Protein AF-A4A6N9-F1 (afdb_monomer)

Solvent-accessible surface area (backbone atoms only — not comparable to full-atom values): 6513 Å² total; per-residue (Å²): 138,84,81,55,68,68,59,54,48,54,49,50,52,54,49,66,57,46,40,72,41,48,44,70,78,43,45,66,39,48,77,67,71,33,37,33,33,39,38,59,87,51,57,70,65,56,55,51,49,39,58,74,67,67,41,59,69,60,54,51,50,31,45,73,72,65,44,31,41,70,72,50,72,69,58,52,51,49,29,55,73,68,63,35,67,26,38,37,36,83,50,90,91,36,32,43,32,29,65,78,69,97,78,76,75,81,72,84,86,85,130

Organism: NCBI:txid314285

Radius of gyration: 15.39 Å; Cα contacts (8 Å, |Δi|>4): 123; chains: 1; bounding box: 38×51×32 Å

pLDDT: mean 70.6, std 16.49, range [34.75, 87.44]

Sequence (111 aa):
MADSPEREQRRADFLAQTARIPFAELQRYFAAGRLVLVSDDLDLIEVAVQLSEDNAPQFEAWLQDGLLGGVSDELATRWLVDEGMLWAVVADPWVLVQLRDAGAGAAAPDV

Nearest PDB structures (foldseek):
  2lv5-assembly1_A  TM=8.547E-01  e=6.865E-07  Pseudomonas aeruginosa PAO1

Structure (mmCIF, N/CA/C/O backbone):
data_AF-A4A6N9-F1
#
_entry.id   AF-A4A6N9-F1
#
loop_
_atom_site.group_PDB
_atom_site.id
_atom_site.type_symbol
_atom_site.label_atom_id
_atom_site.label_alt_id
_atom_site.label_comp_id
_atom_site.label_asym_id
_atom_site.label_entity_id
_atom_site.label_seq_id
_atom_site.pdbx_PDB_ins_code
_atom_site.Cartn_x
_atom_site.Cartn_y
_atom_site.Cartn_z
_atom_site.occupancy
_atom_site.B_iso_or_equiv
_atom_site.auth_seq_id
_atom_site.auth_comp_id
_atom_site.auth_asym_id
_atom_site.auth_atom_id
_atom_site.pdbx_PDB_model_num
ATOM 1 N N . MET A 1 1 ? -1.510 38.479 -10.652 1.00 43.75 1 MET A N 1
ATOM 2 C CA . MET A 1 1 ? -2.317 37.241 -10.637 1.00 43.75 1 MET A CA 1
ATOM 3 C C . MET A 1 1 ? -1.316 36.083 -10.623 1.00 43.75 1 MET A C 1
ATOM 5 O O . MET A 1 1 ? -1.006 35.559 -11.673 1.00 43.75 1 MET A O 1
ATOM 9 N N . ALA A 1 2 ? -0.482 35.931 -9.591 1.00 42.44 2 ALA A N 1
ATOM 10 C CA . ALA A 1 2 ? -0.768 35.438 -8.237 1.00 42.44 2 ALA A CA 1
ATOM 11 C C . ALA A 1 2 ? -1.229 33.970 -8.215 1.00 42.44 2 ALA A C 1
ATOM 13 O O . ALA A 1 2 ? -2.272 33.656 -7.649 1.00 42.44 2 ALA A O 1
ATOM 14 N N . ASP A 1 3 ? -0.434 33.094 -8.831 1.00 39.12 3 ASP A N 1
ATOM 15 C CA . ASP A 1 3 ? -0.293 31.737 -8.313 1.00 39.12 3 ASP A CA 1
ATOM 16 C C . ASP A 1 3 ? 0.841 31.783 -7.278 1.00 39.12 3 ASP A C 1
ATOM 18 O O . ASP A 1 3 ? 1.998 32.050 -7.611 1.00 39.12 3 ASP A O 1
ATOM 22 N N . SER A 1 4 ? 0.475 31.750 -5.996 1.00 43.66 4 SER A N 1
ATOM 23 C CA . SER A 1 4 ? 1.426 31.893 -4.893 1.00 43.66 4 SER A CA 1
ATOM 24 C C . SER A 1 4 ? 2.229 30.596 -4.739 1.00 43.66 4 SER A C 1
ATOM 26 O O . SER A 1 4 ? 1.609 29.539 -4.606 1.00 43.66 4 SER A O 1
ATOM 28 N N . PRO A 1 5 ? 3.572 30.651 -4.643 1.00 51.38 5 PRO A N 1
ATOM 29 C CA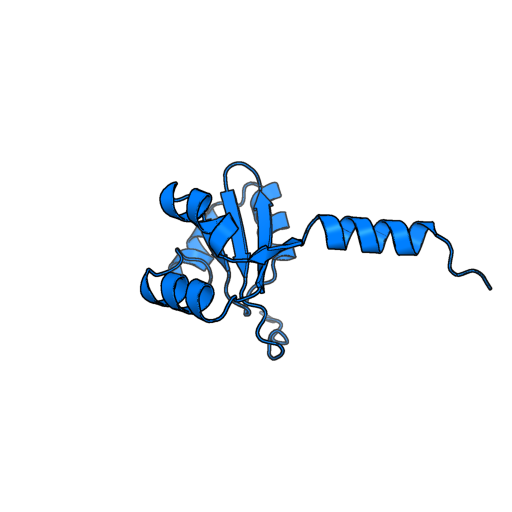 . PRO A 1 5 ? 4.435 29.469 -4.532 1.00 51.38 5 PRO A CA 1
ATOM 30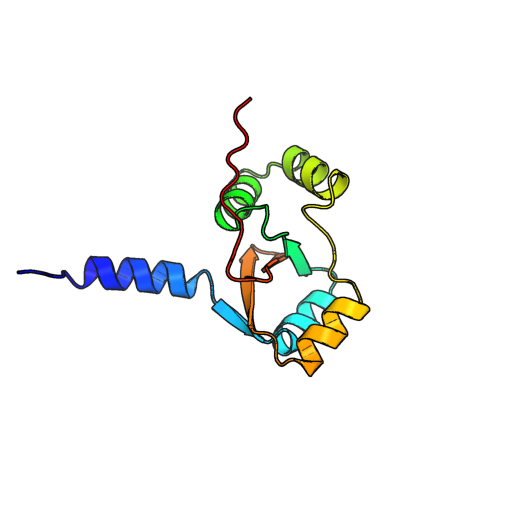 C C . PRO A 1 5 ? 4.110 28.585 -3.318 1.00 51.38 5 PRO A C 1
ATOM 32 O O . PRO A 1 5 ? 4.417 27.405 -3.315 1.00 51.38 5 PRO A O 1
ATOM 35 N N . GLU A 1 6 ? 3.407 29.107 -2.312 1.00 52.81 6 GLU A N 1
ATOM 36 C CA . GLU A 1 6 ? 2.916 28.347 -1.157 1.00 52.81 6 GLU A CA 1
ATOM 37 C C . GLU A 1 6 ? 1.830 27.308 -1.501 1.00 52.81 6 GLU A C 1
ATOM 39 O O . GLU A 1 6 ? 1.675 26.322 -0.781 1.00 52.81 6 GLU A O 1
ATOM 44 N N . ARG A 1 7 ? 1.063 27.504 -2.586 1.00 50.69 7 ARG A N 1
ATOM 45 C CA . ARG A 1 7 ? 0.069 26.522 -3.060 1.00 50.69 7 ARG A CA 1
ATOM 46 C C . ARG A 1 7 ? 0.730 25.391 -3.846 1.00 50.69 7 ARG A C 1
ATOM 48 O O . ARG A 1 7 ? 0.350 24.237 -3.664 1.00 50.69 7 ARG A O 1
ATOM 55 N N . GLU A 1 8 ? 1.738 25.725 -4.650 1.00 54.00 8 GLU A N 1
ATOM 56 C CA . GLU A 1 8 ? 2.607 24.764 -5.339 1.00 54.00 8 GLU A CA 1
ATOM 57 C C . GLU A 1 8 ? 3.424 23.952 -4.323 1.00 54.00 8 GLU A C 1
ATOM 59 O O . GLU A 1 8 ? 3.469 22.733 -4.412 1.00 54.00 8 GLU A O 1
ATOM 64 N N . GLN A 1 9 ? 3.975 24.598 -3.288 1.00 46.19 9 GLN A N 1
ATOM 65 C CA . GLN A 1 9 ? 4.745 23.934 -2.234 1.00 46.19 9 GLN A CA 1
ATOM 66 C C . GLN A 1 9 ? 3.884 22.946 -1.439 1.00 46.19 9 GLN A C 1
ATOM 68 O O . GLN A 1 9 ? 4.322 21.831 -1.206 1.00 46.19 9 GLN A O 1
ATOM 73 N N . ARG A 1 10 ? 2.631 23.287 -1.098 1.00 47.19 10 ARG A N 1
ATOM 74 C CA . ARG A 1 10 ? 1.708 22.333 -0.448 1.00 47.19 10 ARG A CA 1
ATOM 75 C C . ARG A 1 10 ? 1.288 21.187 -1.366 1.00 47.19 10 ARG A C 1
ATOM 77 O O . ARG A 1 10 ? 1.100 20.075 -0.887 1.00 47.19 10 ARG A O 1
ATOM 84 N N . ARG A 1 11 ? 1.151 21.431 -2.675 1.00 48.44 11 ARG A N 1
ATOM 85 C CA . ARG A 1 11 ? 0.930 20.357 -3.659 1.00 48.44 11 ARG A CA 1
ATOM 86 C C . ARG A 1 11 ? 2.154 19.453 -3.778 1.00 48.44 11 ARG A C 1
ATOM 88 O O . ARG A 1 11 ? 1.987 18.242 -3.810 1.00 48.44 11 ARG A O 1
ATOM 95 N N . ALA A 1 12 ? 3.353 20.026 -3.803 1.00 47.56 12 ALA A N 1
ATOM 96 C CA . ALA A 1 12 ? 4.614 19.300 -3.831 1.00 47.56 12 ALA A CA 1
ATOM 97 C C . ALA A 1 12 ? 4.860 18.513 -2.533 1.00 47.56 12 ALA A C 1
ATOM 99 O O . ALA A 1 12 ? 5.361 17.402 -2.613 1.00 47.56 12 ALA A O 1
ATOM 100 N N . ASP A 1 13 ? 4.448 19.027 -1.371 1.00 47.00 13 ASP A N 1
ATOM 101 C CA . ASP A 1 13 ? 4.502 18.319 -0.084 1.00 47.00 13 ASP A CA 1
ATOM 102 C C . ASP A 1 13 ? 3.555 17.107 -0.059 1.00 47.00 13 ASP A C 1
ATOM 104 O O . ASP A 1 13 ? 3.963 16.019 0.337 1.00 47.00 13 ASP A O 1
ATOM 108 N N . PHE A 1 14 ? 2.329 17.234 -0.580 1.00 45.16 14 PHE A N 1
ATOM 109 C CA . PHE A 1 14 ? 1.423 16.083 -0.727 1.00 45.16 14 PHE A CA 1
ATOM 110 C C . PHE A 1 14 ? 1.894 15.086 -1.804 1.00 45.16 14 PHE A C 1
ATOM 112 O O . PHE A 1 14 ? 1.766 13.875 -1.623 1.00 45.16 14 PHE A O 1
ATOM 119 N N . LEU A 1 15 ? 2.504 15.566 -2.896 1.00 46.25 15 LEU A N 1
ATOM 120 C CA . LEU A 1 15 ? 3.181 14.730 -3.902 1.00 46.25 15 LEU A CA 1
ATOM 121 C C . LEU A 1 15 ? 4.453 14.060 -3.343 1.00 46.25 15 LEU A C 1
ATOM 123 O O . LEU A 1 15 ? 4.821 12.981 -3.795 1.00 46.25 15 LEU A O 1
ATOM 127 N N . ALA A 1 16 ? 5.105 14.657 -2.343 1.00 43.62 16 ALA A N 1
ATOM 128 C CA . ALA A 1 16 ? 6.244 14.077 -1.631 1.00 43.62 16 ALA A CA 1
ATOM 129 C C . ALA A 1 16 ? 5.816 13.038 -0.579 1.00 43.62 16 ALA A C 1
ATOM 131 O O . ALA A 1 16 ? 6.610 12.173 -0.218 1.00 43.62 16 ALA A O 1
ATOM 132 N N . GLN A 1 17 ? 4.557 13.079 -0.132 1.00 47.53 17 GLN A N 1
ATOM 133 C CA . GLN A 1 17 ? 3.950 12.076 0.750 1.00 47.53 17 GLN A CA 1
ATOM 134 C C . GLN A 1 17 ? 3.323 10.893 -0.013 1.00 47.53 17 GLN A C 1
ATOM 136 O O . GLN A 1 17 ? 3.041 9.860 0.588 1.00 47.53 17 GLN A O 1
ATOM 141 N N . THR A 1 18 ? 3.157 11.006 -1.335 1.00 52.34 18 THR A N 1
ATOM 142 C CA . THR A 1 18 ? 2.668 9.945 -2.231 1.00 52.34 18 THR A CA 1
ATOM 143 C C . THR A 1 18 ? 3.650 9.727 -3.384 1.00 52.34 18 THR A C 1
ATOM 145 O O . THR A 1 18 ? 3.447 10.163 -4.518 1.00 52.34 18 THR A O 1
ATOM 148 N N . ALA A 1 19 ? 4.763 9.053 -3.094 1.00 59.16 19 ALA A N 1
ATOM 149 C CA . ALA A 1 19 ? 5.763 8.760 -4.112 1.00 59.16 19 ALA A CA 1
ATOM 150 C C . ALA A 1 19 ? 5.297 7.586 -4.984 1.00 59.16 19 ALA A C 1
ATOM 152 O O . ALA A 1 19 ? 5.025 6.490 -4.487 1.00 59.16 19 ALA A O 1
ATOM 153 N N . ARG A 1 20 ? 5.236 7.804 -6.305 1.00 67.06 20 ARG A N 1
ATOM 154 C CA . ARG A 1 20 ? 5.154 6.697 -7.261 1.00 67.06 20 ARG A CA 1
ATOM 155 C C . ARG A 1 20 ? 6.508 6.013 -7.296 1.00 67.06 20 ARG A C 1
ATOM 157 O O . ARG A 1 20 ? 7.474 6.588 -7.794 1.00 67.06 20 ARG A O 1
ATOM 164 N N . ILE A 1 21 ? 6.573 4.816 -6.738 1.00 72.06 21 ILE A N 1
ATOM 165 C CA . ILE A 1 21 ? 7.800 4.043 -6.628 1.00 72.06 21 ILE A CA 1
ATOM 166 C C . ILE A 1 21 ? 7.605 2.702 -7.344 1.00 72.06 21 ILE A C 1
ATOM 168 O O . ILE A 1 21 ? 6.524 2.109 -7.254 1.00 72.06 21 ILE A O 1
ATOM 172 N N . PRO A 1 22 ? 8.608 2.213 -8.093 1.00 75.12 22 PRO A N 1
ATOM 173 C CA . PRO A 1 22 ? 8.522 0.886 -8.679 1.00 75.12 22 PRO A CA 1
ATOM 174 C C . PRO A 1 22 ? 8.405 -0.163 -7.574 1.00 75.12 22 PRO A C 1
ATOM 176 O O . PRO A 1 22 ? 9.086 -0.083 -6.547 1.00 75.12 22 PRO A O 1
ATOM 179 N N . PHE A 1 23 ? 7.595 -1.196 -7.809 1.00 81.88 23 PHE A N 1
ATOM 180 C CA . PHE A 1 23 ? 7.454 -2.301 -6.859 1.00 81.88 23 PHE A CA 1
ATOM 181 C C . PHE A 1 23 ? 8.798 -2.967 -6.499 1.00 81.88 23 PHE A C 1
ATOM 183 O O . PHE A 1 23 ? 8.962 -3.469 -5.389 1.00 81.88 23 PHE A O 1
ATOM 190 N N . ALA A 1 24 ? 9.796 -2.908 -7.386 1.00 77.88 24 ALA A N 1
ATOM 191 C CA . ALA A 1 24 ? 11.156 -3.381 -7.119 1.00 77.88 24 ALA A CA 1
ATOM 192 C C . ALA A 1 24 ? 11.773 -2.778 -5.839 1.00 77.88 24 ALA A C 1
ATOM 194 O O . ALA A 1 24 ? 12.373 -3.494 -5.040 1.00 77.88 24 ALA A O 1
ATOM 195 N N . GLU A 1 25 ? 11.560 -1.486 -5.579 1.00 78.88 25 GLU A N 1
ATOM 196 C CA . GLU A 1 25 ? 12.030 -0.824 -4.352 1.00 78.88 25 GLU A CA 1
ATOM 197 C C . GLU A 1 25 ? 11.221 -1.230 -3.113 1.00 78.88 25 GLU A C 1
ATOM 199 O O . GLU A 1 25 ? 11.706 -1.133 -1.979 1.00 78.88 25 GLU A O 1
ATOM 204 N N . LEU A 1 26 ? 9.989 -1.695 -3.332 1.00 81.06 26 LEU A N 1
ATOM 205 C CA . LEU A 1 26 ? 9.064 -2.151 -2.303 1.00 81.06 26 LEU A CA 1
ATOM 206 C C . LEU A 1 26 ? 9.281 -3.620 -1.921 1.00 81.06 26 LEU A C 1
ATOM 208 O O . LEU A 1 26 ? 8.875 -4.021 -0.829 1.00 81.06 26 LEU A O 1
ATOM 212 N N . GLN A 1 27 ? 9.992 -4.408 -2.741 1.00 79.00 27 GLN A N 1
ATOM 213 C CA . GLN A 1 27 ? 10.285 -5.819 -2.456 1.00 79.00 27 GLN A CA 1
ATOM 214 C C . GLN A 1 27 ? 10.948 -6.031 -1.091 1.00 79.00 27 GLN A C 1
ATOM 216 O O . GLN A 1 27 ? 10.672 -7.032 -0.434 1.00 79.00 27 GLN A O 1
ATOM 221 N N . ARG A 1 28 ? 11.788 -5.097 -0.625 1.00 81.31 28 ARG A N 1
ATOM 222 C CA . ARG A 1 28 ? 12.403 -5.182 0.714 1.00 81.31 28 ARG A CA 1
ATOM 223 C C . ARG A 1 28 ? 11.372 -5.119 1.843 1.00 81.31 28 ARG A C 1
ATOM 225 O O . ARG A 1 28 ? 11.517 -5.820 2.838 1.00 81.31 28 ARG A O 1
ATOM 232 N N . TYR A 1 29 ? 10.327 -4.306 1.682 1.00 83.69 29 TYR A N 1
ATOM 233 C CA . TYR A 1 29 ? 9.244 -4.171 2.657 1.00 83.69 29 TYR A CA 1
ATOM 234 C C . TYR A 1 29 ? 8.270 -5.342 2.549 1.00 83.69 29 TYR A C 1
ATOM 236 O O . TYR A 1 29 ? 7.806 -5.844 3.570 1.00 83.69 29 TYR A O 1
ATOM 244 N N . PHE A 1 30 ? 8.033 -5.824 1.326 1.00 82.00 30 PHE A N 1
ATOM 245 C CA . PHE A 1 30 ? 7.278 -7.047 1.073 1.00 82.00 30 PHE A CA 1
ATOM 246 C C . PHE A 1 30 ? 7.930 -8.262 1.747 1.00 82.00 30 PHE A C 1
ATOM 248 O O . PHE A 1 30 ? 7.281 -8.954 2.523 1.00 82.00 30 PHE A O 1
ATOM 255 N N . ALA A 1 31 ? 9.235 -8.464 1.547 1.00 82.00 31 ALA A N 1
ATOM 256 C CA . ALA A 1 31 ? 9.997 -9.539 2.183 1.00 82.00 31 ALA A CA 1
ATOM 257 C C . ALA A 1 31 ? 10.044 -9.411 3.716 1.00 82.00 31 ALA A C 1
ATOM 259 O O . ALA A 1 31 ? 10.132 -10.414 4.419 1.00 82.00 31 ALA A O 1
ATOM 260 N N . ALA A 1 32 ? 9.964 -8.183 4.238 1.00 83.31 32 ALA A N 1
ATOM 261 C CA . ALA A 1 32 ? 9.854 -7.917 5.669 1.00 83.31 32 ALA A CA 1
ATOM 262 C C . ALA A 1 32 ? 8.432 -8.124 6.231 1.00 83.31 32 ALA A C 1
ATOM 264 O O . ALA A 1 32 ? 8.253 -8.001 7.442 1.00 83.31 32 ALA A O 1
ATOM 265 N N . GLY A 1 33 ? 7.429 -8.394 5.385 1.00 82.06 33 GLY A N 1
ATOM 266 C CA . GLY A 1 33 ? 6.024 -8.522 5.785 1.00 82.06 33 GLY A CA 1
ATOM 267 C C . GLY A 1 33 ? 5.385 -7.204 6.229 1.00 82.06 33 GLY A C 1
ATOM 268 O O . GLY A 1 33 ? 4.411 -7.222 6.970 1.00 82.06 33 GLY A O 1
ATOM 269 N N . ARG A 1 34 ? 5.950 -6.063 5.817 1.00 84.56 34 ARG A N 1
ATOM 270 C CA . ARG A 1 34 ? 5.506 -4.709 6.202 1.00 84.56 34 ARG A CA 1
ATOM 271 C C . ARG A 1 34 ? 4.774 -3.976 5.082 1.00 84.56 34 ARG A C 1
ATOM 273 O O . ARG A 1 34 ? 4.503 -2.786 5.209 1.00 84.56 34 ARG A O 1
ATOM 280 N N . LEU A 1 35 ? 4.518 -4.663 3.973 1.00 85.88 35 LEU A N 1
ATOM 281 C CA . LEU A 1 35 ? 3.849 -4.103 2.810 1.00 85.88 35 LEU A CA 1
ATOM 282 C C . LEU A 1 35 ? 2.366 -4.462 2.846 1.00 85.88 35 LEU A C 1
ATOM 284 O O . LEU A 1 35 ? 2.021 -5.643 2.863 1.00 85.88 35 LEU A O 1
ATOM 288 N N . VAL A 1 36 ? 1.516 -3.444 2.820 1.00 86.44 36 VAL A N 1
ATOM 289 C CA . VAL A 1 36 ? 0.061 -3.590 2.821 1.00 86.44 36 VAL A CA 1
ATOM 290 C C . VAL A 1 36 ? -0.470 -3.016 1.521 1.00 86.44 36 VAL A C 1
ATOM 292 O O . VAL A 1 36 ? -0.280 -1.839 1.229 1.00 86.44 36 VAL A O 1
ATOM 295 N N . LEU A 1 37 ? -1.119 -3.861 0.736 1.00 86.38 37 LEU A N 1
ATOM 296 C CA . LEU A 1 37 ? -1.867 -3.460 -0.436 1.00 86.38 37 LEU A CA 1
ATOM 297 C C . LEU A 1 37 ? -3.223 -2.907 -0.006 1.00 86.38 37 LEU A C 1
ATOM 299 O O . LEU A 1 37 ? -3.972 -3.565 0.714 1.00 86.38 37 LEU A O 1
ATOM 303 N N . VAL A 1 38 ? -3.516 -1.708 -0.482 1.00 86.38 38 VAL A N 1
ATOM 304 C CA . VAL A 1 38 ? -4.803 -1.039 -0.365 1.00 86.38 38 VAL A CA 1
ATOM 305 C C . VAL A 1 38 ? -5.500 -1.133 -1.717 1.00 86.38 38 VAL A C 1
ATOM 307 O O . VAL A 1 38 ? -4.896 -0.813 -2.746 1.00 86.38 38 VAL A O 1
ATOM 310 N N . SER A 1 39 ? -6.750 -1.593 -1.722 1.00 82.50 39 SER A N 1
ATOM 311 C CA . SER A 1 39 ? -7.598 -1.581 -2.919 1.00 82.50 39 SER A CA 1
ATOM 312 C C . SER A 1 39 ? -7.853 -0.157 -3.418 1.00 82.50 39 SER A C 1
ATOM 314 O O . SER A 1 39 ? -7.791 0.794 -2.644 1.00 82.50 39 SER A O 1
ATOM 316 N N . ASP A 1 40 ? -8.153 -0.003 -4.712 1.00 79.06 40 ASP A N 1
ATOM 317 C CA . ASP A 1 40 ? -8.561 1.289 -5.305 1.00 79.06 40 ASP A CA 1
ATOM 318 C C . ASP A 1 40 ? -9.900 1.796 -4.736 1.00 79.06 40 ASP A C 1
ATOM 320 O O . ASP A 1 40 ? -10.133 2.999 -4.690 1.00 79.06 40 ASP A O 1
ATOM 324 N N . ASP A 1 41 ? -10.740 0.890 -4.226 1.00 76.06 41 ASP A N 1
ATOM 325 C CA . ASP A 1 41 ? -11.972 1.223 -3.500 1.00 76.06 41 ASP A CA 1
ATOM 326 C C . ASP A 1 41 ? -11.731 1.981 -2.184 1.00 76.06 41 ASP A C 1
ATOM 328 O O . ASP A 1 41 ? -12.669 2.560 -1.638 1.00 76.06 41 ASP A O 1
ATOM 332 N N . LEU A 1 42 ? -10.497 1.990 -1.664 1.00 77.50 42 LEU A N 1
ATOM 333 C CA . LEU A 1 42 ? -10.153 2.671 -0.420 1.00 77.50 42 LEU A CA 1
ATOM 334 C C . LEU A 1 42 ? -9.246 3.875 -0.657 1.00 77.50 42 LEU A C 1
ATOM 336 O O . LEU A 1 42 ? -8.286 3.821 -1.425 1.00 77.50 42 LEU A O 1
ATOM 340 N N . ASP A 1 43 ? -9.499 4.965 0.061 1.00 79.50 43 ASP A N 1
ATOM 341 C CA . ASP A 1 43 ? -8.673 6.159 -0.065 1.00 79.50 43 ASP A CA 1
ATOM 342 C 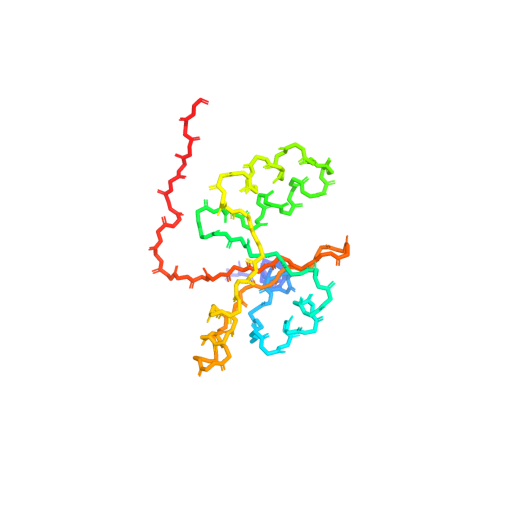C . ASP A 1 43 ? -7.413 6.044 0.810 1.00 79.50 43 ASP A C 1
ATOM 344 O O . ASP A 1 43 ? -7.488 5.834 2.023 1.00 79.50 43 ASP A O 1
ATOM 348 N N . LEU A 1 44 ? -6.230 6.210 0.206 1.00 76.81 44 LEU A N 1
ATOM 349 C CA . LEU A 1 44 ? -4.948 6.206 0.925 1.00 76.81 44 LEU A CA 1
ATOM 350 C C . LEU A 1 44 ? -4.921 7.225 2.075 1.00 76.81 44 LEU A C 1
ATOM 352 O O . LEU A 1 44 ? -4.278 6.977 3.096 1.00 76.81 44 LEU A O 1
ATOM 356 N N . ILE A 1 45 ? -5.601 8.365 1.918 1.00 75.75 45 ILE A N 1
ATOM 357 C CA . ILE A 1 45 ? -5.701 9.387 2.961 1.00 75.75 45 ILE A CA 1
ATOM 358 C C . ILE A 1 45 ? -6.576 8.885 4.107 1.00 75.75 45 ILE A C 1
ATOM 360 O O . ILE A 1 45 ? -6.211 9.081 5.263 1.00 75.75 45 ILE A O 1
ATOM 364 N N . GLU A 1 46 ? -7.684 8.200 3.815 1.00 79.50 46 GLU A N 1
ATOM 365 C CA . GLU A 1 46 ? -8.541 7.605 4.844 1.00 79.50 46 GLU A CA 1
ATOM 366 C C . GLU A 1 46 ? -7.763 6.575 5.672 1.00 79.50 46 GLU A C 1
ATOM 368 O O . GLU A 1 46 ? -7.750 6.666 6.899 1.00 79.50 46 GLU A O 1
ATOM 373 N N . VAL A 1 47 ? -7.011 5.676 5.023 1.00 81.31 47 VAL A N 1
ATOM 374 C CA . VAL A 1 47 ? -6.141 4.711 5.721 1.00 81.31 47 VAL A CA 1
ATOM 375 C C . VAL A 1 47 ? -5.109 5.420 6.594 1.00 81.31 47 VAL A C 1
ATOM 377 O O . VAL A 1 47 ? -4.897 5.026 7.738 1.00 81.31 47 VAL A O 1
ATOM 380 N N . ALA A 1 48 ? -4.474 6.478 6.084 1.00 77.19 48 ALA A N 1
ATOM 381 C CA . ALA A 1 48 ? -3.476 7.236 6.833 1.00 77.19 48 ALA A CA 1
ATOM 382 C C . ALA A 1 48 ? -4.072 7.952 8.059 1.00 77.19 48 ALA A C 1
ATOM 384 O O . ALA A 1 48 ? -3.423 8.012 9.108 1.00 77.19 48 ALA A O 1
ATOM 385 N N . VAL A 1 49 ? -5.303 8.467 7.952 1.00 80.19 49 VAL A N 1
ATOM 386 C CA . VAL A 1 49 ? -6.037 9.068 9.076 1.00 80.19 49 VAL A CA 1
ATOM 387 C C . VAL A 1 49 ? -6.370 8.000 10.112 1.00 80.19 49 VAL A C 1
ATOM 389 O O . VAL A 1 49 ? -5.985 8.156 11.266 1.00 80.19 49 VAL A O 1
ATOM 392 N N . GLN A 1 50 ? -6.980 6.884 9.702 1.00 83.38 50 GLN A N 1
ATOM 393 C CA . GLN A 1 50 ? -7.328 5.790 10.616 1.00 83.38 50 GLN A CA 1
ATOM 394 C C . GLN A 1 50 ? -6.095 5.202 11.310 1.00 83.38 50 GLN A C 1
ATOM 396 O O . GLN A 1 50 ? -6.147 4.854 12.487 1.00 83.38 50 GLN A O 1
ATOM 401 N N . LEU A 1 51 ? -4.963 5.134 10.606 1.00 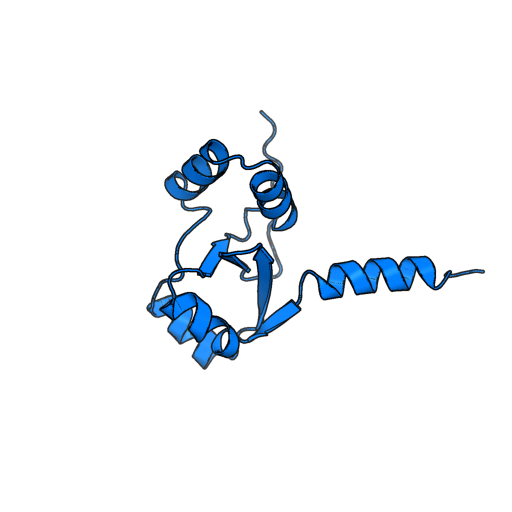77.06 51 LEU A N 1
ATOM 402 C CA . LEU A 1 51 ? -3.696 4.685 11.172 1.00 77.06 51 LEU A CA 1
ATOM 403 C C . LEU A 1 51 ? -3.132 5.690 12.183 1.00 77.06 51 LEU A C 1
ATOM 405 O O . LEU A 1 51 ? -2.598 5.288 13.210 1.00 77.06 51 LEU A O 1
ATOM 409 N N . SER A 1 52 ? -3.280 6.990 11.916 1.00 73.62 52 SER A N 1
ATOM 410 C CA . SER A 1 52 ? -2.877 8.057 12.844 1.00 73.62 52 SER A CA 1
ATOM 411 C C . SER A 1 52 ? -3.747 8.097 14.102 1.00 73.62 52 SER A C 1
ATOM 413 O O . SER A 1 52 ? -3.273 8.497 15.163 1.00 73.62 52 SER A O 1
ATOM 415 N N . GLU A 1 53 ? -5.010 7.686 13.989 1.00 80.75 53 GLU A N 1
ATOM 416 C CA . GLU A 1 53 ? -5.947 7.553 15.109 1.00 80.75 53 GLU A CA 1
ATOM 417 C C . GLU A 1 53 ? -5.819 6.209 15.854 1.00 80.75 53 GLU A C 1
ATOM 419 O O . GLU A 1 53 ? -6.567 5.968 16.799 1.00 80.75 53 GLU A O 1
ATOM 424 N N . ASP A 1 54 ? -4.864 5.352 15.464 1.00 80.12 54 ASP A N 1
ATOM 425 C CA . ASP A 1 54 ? -4.659 4.002 16.015 1.00 80.12 54 ASP A CA 1
ATOM 426 C C . ASP A 1 54 ? -5.946 3.148 15.952 1.00 80.12 54 ASP A C 1
ATOM 428 O O . ASP A 1 54 ? -6.273 2.360 16.843 1.00 80.12 54 ASP A O 1
ATOM 432 N N . ASN A 1 55 ? -6.728 3.325 14.880 1.00 79.38 55 ASN A N 1
ATOM 433 C CA . ASN A 1 55 ? -8.053 2.734 14.741 1.00 79.38 55 ASN A CA 1
ATOM 434 C C . ASN A 1 55 ? -7.977 1.291 14.213 1.00 79.38 55 ASN A C 1
ATOM 436 O O . ASN A 1 55 ? -8.448 0.949 13.125 1.00 79.38 55 ASN A O 1
ATOM 440 N N . ALA A 1 56 ? -7.384 0.419 15.032 1.00 80.25 56 ALA A N 1
ATOM 441 C CA . ALA A 1 56 ? -7.282 -1.020 14.806 1.00 80.25 56 ALA A CA 1
ATOM 442 C C . ALA A 1 56 ? -8.593 -1.713 14.358 1.00 80.25 56 ALA A C 1
ATOM 444 O O . ALA A 1 56 ? -8.519 -2.520 13.428 1.00 80.25 56 ALA A O 1
ATOM 445 N N . PRO A 1 57 ? -9.791 -1.418 14.919 1.00 85.50 57 PRO A N 1
ATOM 446 C CA . PRO A 1 57 ? -11.012 -2.112 14.499 1.00 85.50 57 PRO A CA 1
ATOM 447 C C . PRO A 1 57 ? -11.402 -1.815 13.045 1.00 85.50 57 PRO A C 1
ATOM 449 O O . PRO A 1 57 ? -11.930 -2.692 12.364 1.00 85.50 57 PRO A O 1
ATOM 452 N N . GLN A 1 58 ? -11.114 -0.609 12.547 1.00 84.88 58 GLN A N 1
ATOM 453 C CA . GLN A 1 58 ? -11.378 -0.254 11.153 1.00 84.88 58 GLN A CA 1
ATOM 454 C C . GLN A 1 58 ? -10.433 -1.010 10.206 1.00 84.88 58 GLN A C 1
ATOM 456 O O . GLN A 1 58 ? -10.864 -1.528 9.177 1.00 84.88 58 GLN A O 1
ATOM 461 N N . PHE A 1 59 ? -9.162 -1.152 10.595 1.00 83.44 59 PHE A N 1
ATOM 462 C CA . PHE A 1 59 ? -8.188 -1.972 9.871 1.00 83.44 59 PHE A CA 1
ATOM 463 C C . PHE A 1 59 ? -8.581 -3.449 9.814 1.00 83.44 59 PHE A C 1
ATOM 465 O O . PHE A 1 59 ? -8.468 -4.067 8.755 1.00 83.44 59 PHE A O 1
ATOM 472 N N . GLU A 1 60 ? -9.068 -4.015 10.921 1.00 83.75 60 GLU A N 1
ATOM 473 C CA . GLU A 1 60 ? -9.592 -5.384 10.931 1.00 83.75 60 GLU A CA 1
ATOM 474 C C . GLU A 1 60 ? -10.790 -5.535 9.992 1.00 83.75 60 GLU A C 1
ATOM 476 O O . GLU A 1 60 ? -10.833 -6.500 9.230 1.00 83.75 60 GLU A O 1
ATOM 481 N N . ALA A 1 61 ? -11.723 -4.577 9.990 1.00 86.75 61 ALA A N 1
ATOM 482 C CA . ALA A 1 61 ? -12.869 -4.600 9.086 1.00 86.75 61 ALA A CA 1
ATOM 483 C C . ALA A 1 61 ? -12.425 -4.617 7.617 1.00 86.75 61 ALA A C 1
ATOM 485 O O . ALA A 1 61 ? -12.864 -5.476 6.859 1.00 86.75 61 ALA A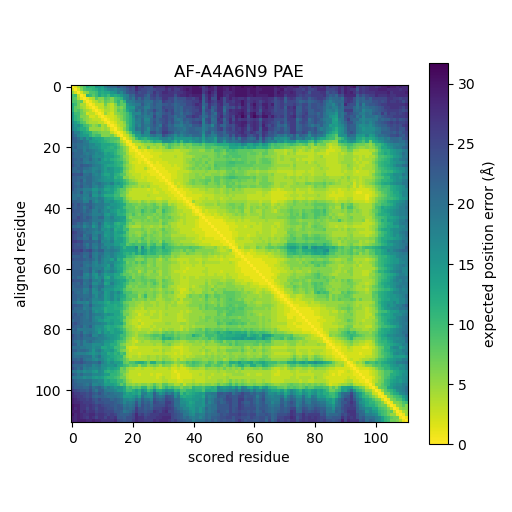 O 1
ATOM 486 N N . TRP A 1 62 ? -11.493 -3.747 7.225 1.00 87.44 62 TRP A N 1
ATOM 487 C CA . TRP A 1 62 ? -10.976 -3.721 5.855 1.00 87.44 62 TRP A CA 1
ATOM 488 C C . TRP A 1 62 ? -10.202 -4.983 5.467 1.00 87.44 62 TRP A C 1
ATOM 490 O O . TRP A 1 62 ? -10.276 -5.417 4.319 1.00 87.44 62 TRP A O 1
ATOM 500 N N . LEU A 1 63 ? -9.476 -5.591 6.409 1.00 83.12 63 LEU A N 1
ATOM 501 C CA . LEU A 1 63 ? -8.793 -6.864 6.185 1.00 83.12 63 LEU A CA 1
ATOM 502 C C . LEU A 1 63 ? -9.793 -8.018 5.998 1.00 83.12 63 LEU A C 1
ATOM 504 O O . LEU A 1 63 ? -9.561 -8.901 5.176 1.00 83.12 63 LEU A O 1
ATOM 508 N N . GLN A 1 64 ? -10.905 -8.014 6.742 1.00 84.00 64 GLN A N 1
ATOM 509 C CA . GLN A 1 64 ? -11.994 -8.986 6.579 1.00 84.00 64 GLN A CA 1
ATOM 510 C C . GLN A 1 64 ? -12.755 -8.790 5.263 1.00 84.00 64 GLN A C 1
ATOM 512 O O . GLN A 1 64 ? -13.123 -9.773 4.623 1.00 84.00 64 GLN A O 1
ATOM 517 N N . ASP A 1 65 ? -12.957 -7.538 4.853 1.00 84.12 65 ASP A N 1
ATOM 518 C CA . ASP A 1 65 ? -13.636 -7.179 3.604 1.00 84.12 65 ASP A CA 1
ATOM 519 C C . ASP A 1 65 ? -12.747 -7.415 2.364 1.00 84.12 65 ASP A C 1
ATOM 521 O O . ASP A 1 65 ? -13.216 -7.408 1.230 1.00 84.12 65 ASP A O 1
ATOM 5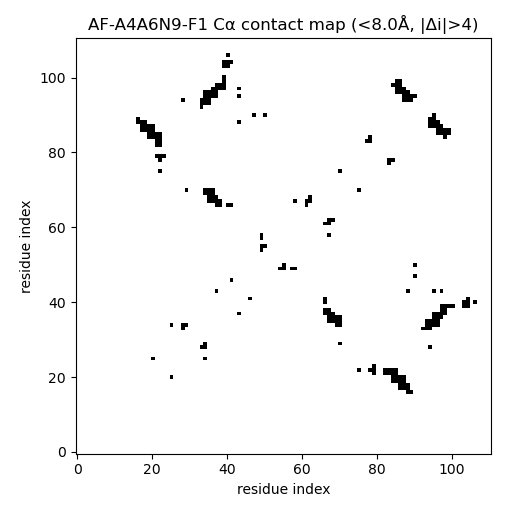25 N N . GLY A 1 66 ? -11.448 -7.671 2.569 1.00 82.38 66 GLY A N 1
ATOM 526 C CA . GLY A 1 66 ? -10.471 -7.859 1.494 1.00 82.38 66 GLY A CA 1
ATOM 527 C C . GLY A 1 66 ? -10.061 -6.554 0.804 1.00 82.38 66 GLY A C 1
ATOM 528 O O . GLY A 1 66 ? -9.465 -6.588 -0.271 1.00 82.38 66 GLY A O 1
ATOM 529 N N . LEU A 1 67 ? -10.366 -5.410 1.419 1.00 81.06 67 LEU A N 1
ATOM 530 C CA . LEU A 1 67 ? -9.993 -4.075 0.946 1.00 81.06 67 LEU A CA 1
ATOM 531 C C . LEU A 1 67 ? -8.554 -3.705 1.335 1.00 81.06 67 LEU A C 1
ATOM 533 O O . LEU A 1 67 ? -7.891 -2.935 0.637 1.00 81.06 67 LEU A O 1
ATOM 537 N N . LEU A 1 68 ? -8.068 -4.272 2.442 1.00 83.94 68 LEU A N 1
ATOM 538 C CA . LEU A 1 68 ? -6.662 -4.272 2.829 1.00 83.94 68 LEU A CA 1
ATOM 539 C C . LEU A 1 68 ? -6.126 -5.697 2.802 1.00 83.94 68 LEU A C 1
ATOM 541 O O . LEU A 1 68 ? -6.790 -6.630 3.247 1.00 83.94 68 LEU A O 1
ATOM 545 N N . GLY A 1 69 ? -4.897 -5.874 2.330 1.00 82.81 69 GLY A N 1
ATOM 546 C CA . GLY A 1 69 ? -4.291 -7.197 2.293 1.00 82.81 69 GLY A CA 1
ATOM 547 C C . GLY A 1 69 ? -2.796 -7.188 2.039 1.00 82.81 69 GLY A C 1
ATOM 548 O O . GLY A 1 69 ? -2.177 -6.157 1.797 1.00 82.81 69 GLY A O 1
ATOM 549 N N . GLY A 1 70 ? -2.192 -8.370 2.098 1.00 81.94 70 GLY A N 1
ATOM 550 C CA . GLY A 1 70 ? -0.834 -8.562 1.605 1.00 81.94 70 GLY A CA 1
ATOM 551 C C . GLY A 1 70 ? -0.813 -8.572 0.078 1.00 81.94 70 GLY A C 1
ATOM 552 O O . GLY A 1 70 ? -1.772 -8.985 -0.571 1.00 81.94 70 GLY A O 1
ATOM 553 N N . VAL A 1 71 ? 0.306 -8.160 -0.507 1.00 80.56 71 VAL A N 1
ATOM 554 C CA . VAL A 1 71 ? 0.541 -8.361 -1.940 1.00 80.56 71 VAL A CA 1
ATOM 555 C C . VAL A 1 71 ? 0.730 -9.859 -2.199 1.00 80.56 71 VAL A C 1
ATOM 557 O O . VAL A 1 71 ? 1.612 -10.474 -1.609 1.00 80.56 71 VAL A O 1
ATOM 560 N N . SER A 1 72 ? -0.063 -10.468 -3.081 1.00 81.38 72 SER A N 1
ATOM 561 C CA . SER A 1 72 ? 0.193 -11.851 -3.506 1.00 81.38 72 SER A CA 1
ATOM 562 C C . SER A 1 72 ? 1.448 -11.934 -4.374 1.00 81.38 72 SER A C 1
ATOM 564 O O . SER A 1 72 ? 1.724 -11.036 -5.169 1.00 81.38 72 SER A O 1
ATOM 566 N N . ASP A 1 73 ? 2.179 -13.040 -4.274 1.00 82.19 73 ASP A N 1
ATOM 567 C CA . ASP A 1 73 ? 3.352 -13.349 -5.106 1.00 82.19 73 ASP A CA 1
ATOM 568 C C . ASP A 1 73 ? 3.089 -13.197 -6.618 1.00 82.19 73 ASP A C 1
ATOM 570 O O . ASP A 1 73 ? 3.940 -12.682 -7.351 1.00 82.19 73 ASP A O 1
ATOM 574 N N . GLU A 1 74 ? 1.894 -13.557 -7.084 1.00 84.12 74 GLU A N 1
ATOM 575 C CA . GLU A 1 74 ? 1.487 -13.395 -8.484 1.00 84.12 74 GLU A CA 1
ATOM 576 C C . GLU A 1 74 ? 1.368 -11.913 -8.908 1.00 84.12 74 GLU A C 1
ATOM 578 O O . GLU A 1 74 ? 1.898 -11.515 -9.950 1.00 84.12 74 GLU A O 1
ATOM 583 N N . LEU A 1 75 ? 0.761 -11.061 -8.068 1.00 81.50 75 LEU A N 1
ATOM 584 C CA . LEU A 1 75 ? 0.679 -9.607 -8.289 1.00 81.50 75 LEU A CA 1
ATOM 585 C C . LEU A 1 75 ? 2.053 -8.939 -8.191 1.00 81.50 75 LEU A C 1
ATOM 587 O O . LEU A 1 75 ? 2.402 -8.130 -9.048 1.00 81.50 75 LEU A O 1
ATOM 591 N N . ALA A 1 76 ? 2.848 -9.321 -7.190 1.00 81.75 76 ALA A N 1
ATOM 592 C CA . ALA A 1 76 ? 4.221 -8.860 -7.022 1.00 81.75 76 ALA A CA 1
ATOM 593 C C . ALA A 1 76 ? 5.049 -9.117 -8.287 1.00 81.75 76 ALA A C 1
ATOM 595 O O . ALA A 1 76 ? 5.707 -8.216 -8.805 1.00 81.75 76 ALA A O 1
ATOM 596 N N . THR A 1 77 ? 4.976 -10.338 -8.819 1.00 83.19 77 THR A N 1
ATOM 597 C CA . THR A 1 77 ? 5.684 -10.718 -10.046 1.00 83.19 77 THR A CA 1
ATOM 598 C C . THR A 1 77 ? 5.194 -9.906 -11.239 1.00 83.19 77 THR A C 1
ATOM 600 O O . THR A 1 77 ? 6.007 -9.412 -12.018 1.00 83.19 77 THR A O 1
ATOM 603 N N . ARG A 1 78 ? 3.878 -9.711 -11.366 1.00 83.88 78 ARG A N 1
ATOM 604 C CA . ARG A 1 78 ? 3.299 -8.910 -12.446 1.00 83.88 78 ARG A CA 1
ATOM 605 C C . ARG A 1 78 ? 3.797 -7.468 -12.421 1.00 83.88 78 ARG A C 1
ATOM 607 O O . ARG A 1 78 ? 4.254 -6.977 -13.442 1.00 83.88 78 ARG A O 1
ATOM 614 N N . TRP A 1 79 ? 3.788 -6.810 -11.265 1.00 82.75 79 TRP A N 1
ATOM 615 C CA . TRP A 1 79 ? 4.266 -5.428 -11.152 1.00 82.75 79 TRP A CA 1
ATOM 616 C C . TRP A 1 79 ? 5.766 -5.282 -11.386 1.00 82.75 79 TRP A C 1
ATOM 618 O O . TRP A 1 79 ? 6.194 -4.247 -11.891 1.00 82.75 79 TRP A O 1
ATOM 628 N N . LEU A 1 80 ? 6.563 -6.300 -11.048 1.00 79.00 80 LEU A N 1
ATOM 629 C CA . LEU A 1 80 ? 7.984 -6.329 -11.404 1.00 79.00 80 LEU A CA 1
ATOM 630 C C . LEU A 1 80 ? 8.185 -6.394 -12.918 1.00 79.00 80 LEU A C 1
ATOM 632 O O . LEU A 1 80 ? 9.051 -5.698 -13.438 1.00 79.00 80 LEU A O 1
ATOM 636 N N . VAL A 1 81 ? 7.400 -7.221 -13.612 1.00 81.00 81 VAL A N 1
ATOM 637 C CA . VAL A 1 81 ? 7.507 -7.411 -15.067 1.00 81.00 81 VAL A CA 1
ATOM 638 C C . VAL A 1 81 ? 6.969 -6.205 -15.837 1.00 81.00 81 VAL A C 1
ATOM 640 O O . VAL A 1 81 ? 7.592 -5.782 -16.804 1.00 81.00 81 VAL A O 1
ATOM 643 N N . ASP A 1 82 ? 5.844 -5.638 -15.402 1.00 76.12 82 ASP A N 1
ATOM 644 C CA . ASP A 1 82 ? 5.208 -4.470 -16.027 1.00 76.12 82 ASP A CA 1
ATOM 645 C C . ASP A 1 82 ? 5.889 -3.133 -15.659 1.00 76.12 82 ASP A C 1
ATOM 647 O O . ASP A 1 82 ? 5.420 -2.075 -16.077 1.00 76.12 82 ASP A O 1
ATOM 651 N N . GLU A 1 83 ? 6.956 -3.150 -14.845 1.00 65.69 83 GLU A N 1
ATOM 652 C CA . GLU A 1 83 ? 7.562 -1.946 -14.245 1.00 65.69 83 GLU A CA 1
ATOM 653 C C . GLU A 1 83 ? 6.490 -1.020 -13.635 1.00 65.69 83 GLU A C 1
ATOM 655 O O . GLU A 1 83 ? 6.521 0.212 -13.740 1.00 65.69 83 GLU A O 1
ATOM 660 N N . GLY A 1 84 ? 5.498 -1.653 -13.002 1.00 64.75 84 GLY A N 1
ATOM 661 C CA . GLY A 1 84 ? 4.295 -1.016 -12.500 1.00 64.75 84 GLY A CA 1
ATOM 662 C C . GLY A 1 84 ? 4.635 0.030 -11.446 1.00 64.75 84 GLY A C 1
ATOM 663 O O . GLY A 1 84 ? 5.177 -0.277 -10.382 1.00 64.75 84 GLY A O 1
ATOM 664 N N . MET A 1 85 ? 4.300 1.283 -11.745 1.00 70.62 85 MET A N 1
ATOM 665 C CA . MET A 1 85 ? 4.492 2.403 -10.828 1.00 70.62 85 MET A CA 1
ATOM 666 C C . MET A 1 85 ? 3.346 2.443 -9.821 1.00 70.62 85 MET A C 1
ATOM 668 O O . MET A 1 85 ? 2.248 2.904 -10.152 1.00 70.62 85 MET A O 1
ATOM 672 N N . LEU A 1 86 ? 3.623 1.996 -8.599 1.00 79.88 86 LEU A N 1
ATOM 673 C CA . LEU A 1 86 ? 2.665 1.960 -7.499 1.00 79.88 86 LEU A CA 1
ATOM 674 C C . LEU A 1 86 ? 2.756 3.225 -6.664 1.00 79.88 86 LEU A C 1
ATOM 676 O O . LEU A 1 86 ? 3.821 3.825 -6.529 1.00 79.88 86 LEU A O 1
ATOM 680 N N . TRP A 1 87 ? 1.631 3.609 -6.080 1.00 83.62 87 TRP A N 1
ATOM 681 C CA . TRP A 1 87 ? 1.594 4.670 -5.086 1.00 83.62 87 TRP A CA 1
ATOM 682 C C . TRP A 1 87 ? 1.968 4.058 -3.748 1.00 83.62 87 TRP A C 1
ATOM 684 O O . TRP A 1 87 ? 1.329 3.094 -3.345 1.00 83.62 87 TRP A O 1
ATOM 694 N N . ALA A 1 88 ? 3.002 4.581 -3.090 1.00 80.12 88 ALA A N 1
ATOM 695 C CA . ALA A 1 88 ? 3.423 4.113 -1.776 1.00 80.12 88 ALA A CA 1
ATOM 696 C C . ALA A 1 88 ? 3.366 5.242 -0.747 1.00 80.12 88 ALA A C 1
ATOM 698 O O . ALA A 1 88 ? 3.828 6.356 -1.007 1.00 80.12 88 ALA A O 1
ATOM 699 N N . VAL A 1 89 ? 2.838 4.924 0.432 1.00 79.94 89 VAL A N 1
ATOM 700 C CA . VAL A 1 89 ? 2.800 5.791 1.609 1.00 79.94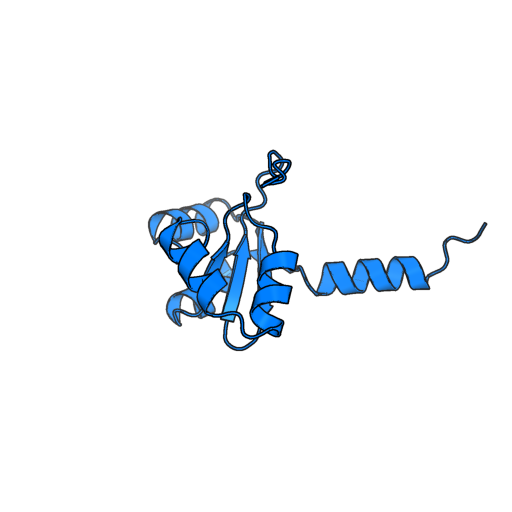 89 VAL A CA 1
ATOM 701 C C . VAL A 1 89 ? 3.490 5.056 2.750 1.00 79.94 89 VAL A C 1
ATOM 703 O O . VAL A 1 89 ? 3.130 3.932 3.100 1.00 79.94 89 VAL A O 1
ATOM 706 N N . VAL A 1 90 ? 4.516 5.682 3.321 1.00 77.00 90 VAL A N 1
ATOM 707 C CA . VAL A 1 90 ? 5.242 5.134 4.469 1.00 77.00 90 VAL A CA 1
ATOM 708 C C . VAL A 1 90 ? 4.554 5.608 5.737 1.00 77.00 90 VAL A C 1
ATOM 710 O O . VAL A 1 90 ? 4.483 6.809 5.987 1.00 77.00 90 VAL A O 1
ATOM 713 N N . ALA A 1 91 ? 4.087 4.667 6.544 1.00 74.44 91 ALA A N 1
ATOM 714 C CA . ALA A 1 91 ? 3.495 4.944 7.836 1.00 74.44 91 ALA A CA 1
ATOM 715 C C . ALA A 1 91 ? 4.124 4.013 8.869 1.00 74.44 91 ALA A C 1
ATOM 717 O O . ALA A 1 91 ? 3.747 2.853 8.985 1.00 74.44 91 ALA A O 1
ATOM 718 N N . ASP A 1 92 ? 5.154 4.512 9.553 1.00 63.09 92 ASP A N 1
ATOM 719 C CA . ASP A 1 92 ? 6.048 3.699 10.378 1.00 63.09 92 ASP A CA 1
ATOM 720 C C . ASP A 1 92 ? 5.277 2.819 11.385 1.00 63.09 92 ASP A C 1
ATOM 722 O O . ASP A 1 92 ? 4.422 3.336 12.106 1.00 63.09 92 ASP A O 1
ATOM 726 N N . PRO A 1 93 ? 5.547 1.499 11.447 1.00 73.31 93 PRO A N 1
ATOM 727 C CA . PRO A 1 93 ? 6.575 0.740 10.715 1.00 73.31 93 PRO A CA 1
ATOM 728 C C . PRO A 1 93 ? 6.140 0.143 9.352 1.00 73.31 93 PRO A C 1
ATOM 730 O O . PRO A 1 93 ? 6.904 -0.623 8.755 1.00 73.31 93 PRO A O 1
ATOM 733 N N . TRP A 1 94 ? 4.932 0.433 8.870 1.00 82.00 94 TRP A N 1
ATOM 734 C CA . TRP A 1 94 ? 4.292 -0.153 7.685 1.00 82.00 94 TRP A CA 1
ATOM 735 C C . TRP A 1 94 ? 4.456 0.691 6.410 1.00 82.00 94 TRP A C 1
ATOM 737 O O . TRP A 1 94 ? 4.723 1.892 6.441 1.00 82.00 94 TRP A O 1
ATOM 747 N N . VAL A 1 95 ? 4.285 0.053 5.251 1.00 84.94 95 VAL A N 1
ATOM 748 C CA . VAL A 1 95 ? 4.233 0.720 3.945 1.00 84.94 95 VAL A CA 1
ATOM 749 C C . VAL A 1 95 ? 2.942 0.320 3.244 1.00 84.94 95 VAL A C 1
ATOM 751 O O . VAL A 1 95 ? 2.752 -0.843 2.890 1.00 84.94 95 VAL A O 1
ATOM 754 N N . LEU A 1 96 ? 2.063 1.297 3.057 1.00 85.56 96 LEU A N 1
ATOM 755 C CA . LEU A 1 96 ? 0.811 1.157 2.326 1.00 85.56 96 LEU A CA 1
ATOM 756 C C . LEU A 1 96 ? 1.100 1.359 0.841 1.00 85.56 96 LEU A C 1
ATOM 758 O O . LEU A 1 96 ? 1.786 2.314 0.473 1.00 85.56 96 LEU A O 1
ATOM 762 N N . VAL A 1 97 ? 0.589 0.483 -0.015 1.00 85.44 97 VAL A N 1
ATOM 763 C CA . VAL A 1 97 ? 0.726 0.603 -1.466 1.00 85.44 97 VAL A CA 1
ATOM 764 C C . VAL A 1 97 ? -0.610 0.463 -2.157 1.00 85.44 97 VAL A C 1
ATOM 766 O O . VAL A 1 97 ? -1.446 -0.320 -1.729 1.00 85.44 97 VAL A O 1
ATOM 769 N N . GLN A 1 98 ? -0.794 1.191 -3.250 1.00 85.19 98 GLN A N 1
ATOM 770 C CA . GLN A 1 98 ? -2.009 1.139 -4.048 1.00 85.19 98 GLN A CA 1
ATOM 771 C C . GLN A 1 98 ? -1.672 1.110 -5.538 1.00 85.19 98 GLN A C 1
ATOM 773 O O . GLN A 1 98 ? -0.825 1.865 -6.039 1.00 85.19 98 GLN A O 1
ATOM 778 N N . LEU A 1 99 ? -2.364 0.224 -6.251 1.00 75.44 99 LEU A N 1
ATOM 779 C CA . LEU A 1 99 ? -2.443 0.252 -7.702 1.00 75.44 99 LEU A CA 1
ATOM 780 C C . LEU A 1 99 ? -3.412 1.351 -8.100 1.00 75.44 99 LEU A C 1
ATOM 782 O O . LEU A 1 99 ? -4.614 1.206 -7.921 1.00 75.44 99 LEU A O 1
ATOM 786 N N . ARG A 1 100 ? -2.899 2.432 -8.676 1.00 66.19 100 ARG A N 1
ATOM 787 C CA . ARG A 1 100 ? -3.766 3.435 -9.282 1.00 66.19 100 ARG A CA 1
ATOM 788 C C . ARG A 1 100 ? -4.100 2.990 -10.700 1.00 66.19 100 ARG A C 1
ATOM 790 O O . ARG A 1 100 ? -3.422 3.404 -11.642 1.00 66.19 100 ARG A O 1
ATOM 797 N N . ASP A 1 101 ? -5.093 2.118 -10.840 1.00 51.50 101 ASP A N 1
ATOM 798 C CA . ASP A 1 101 ? -5.759 1.966 -12.130 1.00 51.50 101 ASP A CA 1
ATOM 799 C C . ASP A 1 101 ? -6.602 3.226 -12.328 1.00 51.50 101 ASP A C 1
ATOM 801 O O . ASP A 1 101 ? -7.359 3.636 -11.451 1.00 51.50 101 ASP A O 1
ATOM 805 N N . ALA A 1 102 ? -6.372 3.951 -13.418 1.00 39.56 102 ALA A N 1
ATOM 806 C CA . ALA A 1 102 ? -7.062 5.209 -13.652 1.00 39.56 102 ALA A CA 1
ATOM 807 C C . ALA A 1 102 ? -8.521 4.939 -14.056 1.00 39.56 102 ALA A C 1
ATOM 809 O O . ALA A 1 102 ? -8.875 5.075 -15.224 1.00 39.56 102 ALA A O 1
ATOM 810 N N . GLY A 1 103 ? -9.362 4.617 -13.073 1.00 37.81 103 GLY A N 1
ATOM 811 C CA . GLY A 1 103 ? -10.809 4.708 -13.172 1.00 37.81 103 GLY A CA 1
ATOM 812 C C . GLY A 1 103 ? -11.569 3.639 -12.396 1.00 37.81 103 GLY A C 1
ATOM 813 O O . GLY A 1 103 ? -11.943 2.646 -13.003 1.00 37.81 103 GLY A O 1
ATOM 814 N N . ALA A 1 104 ? -11.909 3.902 -11.126 1.00 40.22 104 ALA A N 1
ATOM 815 C CA . ALA A 1 104 ? -13.305 3.908 -10.643 1.00 40.22 104 ALA A CA 1
ATOM 816 C C . ALA A 1 104 ? -13.495 4.146 -9.120 1.00 40.22 104 ALA A C 1
ATOM 818 O O . ALA A 1 104 ? -14.561 3.834 -8.611 1.0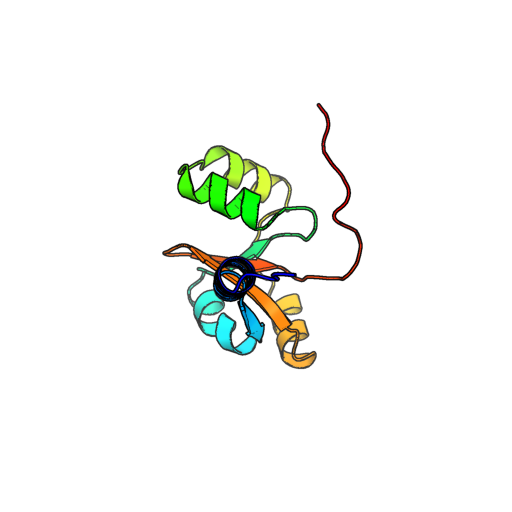0 40.22 104 ALA A O 1
ATOM 819 N N . GLY A 1 105 ? -12.585 4.790 -8.386 1.00 37.25 105 GLY A N 1
ATOM 820 C CA . GLY A 1 105 ? -12.874 5.297 -7.028 1.00 37.25 105 GLY A CA 1
ATOM 821 C C . GLY A 1 105 ? -13.809 6.525 -6.963 1.00 37.25 105 GLY A C 1
ATOM 822 O O . GLY A 1 105 ? -13.398 7.609 -6.559 1.00 37.25 105 GLY A O 1
ATOM 823 N N . ALA A 1 106 ? -15.065 6.387 -7.396 1.00 39.91 106 ALA A N 1
ATOM 824 C CA . ALA A 1 106 ? -16.161 7.316 -7.103 1.00 39.91 106 ALA A CA 1
ATOM 825 C C . ALA A 1 106 ? -17.375 6.518 -6.612 1.00 39.91 106 ALA A C 1
ATOM 827 O O . ALA A 1 106 ? -18.416 6.478 -7.264 1.00 39.91 106 ALA A O 1
ATOM 828 N N . ALA A 1 107 ? -17.235 5.870 -5.461 1.00 34.75 107 ALA A N 1
ATOM 829 C CA . ALA A 1 107 ? -18.358 5.327 -4.715 1.00 34.75 107 ALA A CA 1
ATOM 830 C C . ALA A 1 107 ? -18.218 5.772 -3.260 1.00 34.75 107 ALA A C 1
ATOM 832 O O . ALA A 1 107 ? -17.501 5.178 -2.467 1.00 34.75 107 ALA A O 1
ATOM 833 N N . ALA A 1 108 ? -18.897 6.870 -2.933 1.00 34.91 108 ALA A N 1
ATOM 834 C CA . ALA A 1 108 ? -19.225 7.189 -1.555 1.00 34.91 108 ALA A CA 1
ATOM 835 C C . ALA A 1 108 ? -20.089 6.051 -0.98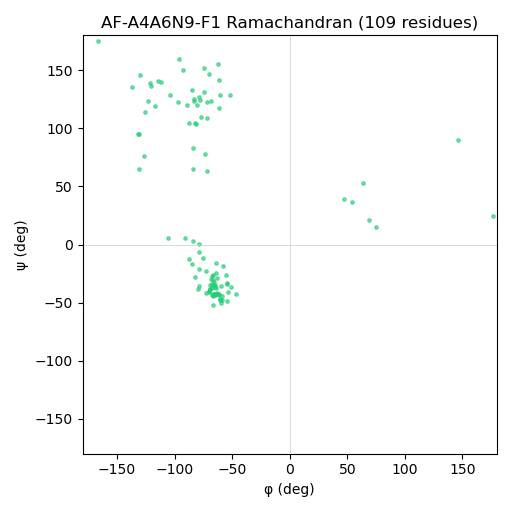1 1.00 34.91 108 ALA A C 1
ATOM 837 O O . ALA A 1 108 ? -21.111 5.733 -1.601 1.00 34.91 108 ALA A O 1
ATOM 838 N N . PRO A 1 109 ? -19.759 5.462 0.180 1.00 42.12 109 PRO A N 1
ATOM 839 C CA . PRO A 1 109 ? -20.753 4.753 0.956 1.00 42.12 109 PRO A CA 1
ATOM 840 C C . PRO A 1 109 ? -21.521 5.794 1.785 1.00 42.12 109 PRO A C 1
ATOM 842 O O . PRO A 1 109 ? -21.012 6.354 2.751 1.00 42.12 109 PRO A O 1
ATOM 845 N N . ASP A 1 110 ? -22.743 6.094 1.352 1.00 36.75 110 ASP A N 1
ATOM 846 C CA . ASP A 1 110 ? -23.792 6.650 2.209 1.00 36.75 110 ASP A CA 1
ATOM 847 C C . ASP A 1 110 ? -24.405 5.481 2.994 1.00 36.75 110 ASP A C 1
ATOM 849 O O . ASP A 1 110 ? -24.904 4.528 2.385 1.00 36.75 110 ASP A O 1
ATOM 853 N N . VAL A 1 111 ? -24.336 5.539 4.329 1.00 47.09 111 VAL A N 1
ATOM 854 C CA . VAL A 1 111 ? -25.246 4.824 5.239 1.00 47.09 111 VAL A CA 1
ATOM 855 C C . VAL A 1 111 ? -25.463 5.612 6.524 1.00 47.09 111 VAL A C 1
ATOM 857 O O . VAL A 1 111 ? -24.473 6.139 7.079 1.00 47.09 111 VAL A O 1
#

Secondary structure (DSSP, 8-state):
----HHHHHHHHHHHHHSEEEEHHHHHHHHHTT-EEEEPTTS-HHHHHHHHHTT-HHHHHHHHHHTSEEPPPHHHHHHHHHTT-EEEEEEETTEEEEE---SS--------

InterPro domains:
  IPR018741 Protein of unknown function DUF2288 [PF10052] (11-98)

Mean predicted aligned error: 11.17 Å

Foldseek 3Di:
DDPDVVVVVVVVVVCVQWDQDQLVVVVVCLVVVQEKEAEPLDDPVVVVVCVVVVVVVVVVVCVVVVRIDRQDPVNSVVSNVVSQGWTWGCDPPHIYIYRCPPDDNPDDDDD